Protein AF-A0A060BJ16-F1 (afdb_monomer)

Foldseek 3Di:
DPAAEEAEAQDPVVLVVVCVVCVVPPRYHYHHHDLADDPDQEADLEDEDAAHLVCQVVRADDDCRSVRSVVSSVSRHDPNHDYHYHHDDLVPVCLVVQQADPPGRGRSPSVVVD

pLDDT: mean 93.24, std 5.68, range [55.72, 98.38]

Organism: NCBI:txid156424

Mean predicted aligned error: 4.11 Å

Sequence (114 aa):
MPHRVTAVEGSPERAAVIAARCRRAQNLEIVAANAVGLPYDGRFDVVTLIGVLEYAAAFVDGPRPHERLLAEARRYLKPDGCLILAIENRMGHKYLAGLPEDHTGRPYHGINGY

Secondary structure (DSSP, 8-state):
----EEEEES-HHHHHHHHHHTTT-TTEEEEES-SSS-S----EEEEEEES-GGGHHHHS-SS-HHHHHHHHHHHTEEEEEEEEEE---TT-HHHHTTPBPTTT--BTTTTTT-

InterPro domains:
  IPR013216 Methyltransferase type 11 [PF08241] (3-85)
  IPR029063 S-adenosyl-L-methionine-dependent methyltransferase superfamily [G3DSA:3.40.50.150] (1-100)
  IPR029063 S-adenosyl-L-methionine-dependent methyltransferase superfamily [SSF53335] (2-107)

Nearest PDB structures (foldseek):
  9fcu-assembly4_D  TM=7.434E-01  e=4.708E-03  Kitasatospora cystarginea
  9fd3-assembly1_A  TM=7.444E-01  e=5.372E-03  Kitasatospora cystarginea
  9fcs-assembly2_B  TM=7.445E-01  e=6.993E-03  Kitasatospora cystarginea
  9fcq-assembly1_A  TM=7.449E-01  e=9.103E-03  Kitasatospora cystarginea
  9fcl-assembly1_A  TM=7.448E-01  e=2.614E-02  Kitasatospora cystarginea

Structure (mmCIF, N/CA/C/O backbone):
data_AF-A0A060BJ16-F1
#
_entry.id   AF-A0A060BJ16-F1
#
loop_
_atom_site.group_PDB
_atom_site.id
_atom_site.type_symbol
_atom_site.label_atom_id
_atom_site.label_alt_id
_atom_site.label_comp_id
_atom_site.label_asym_id
_atom_site.label_entity_id
_atom_site.label_seq_id
_atom_site.pdbx_PDB_ins_code
_atom_site.Cartn_x
_atom_site.Cartn_y
_ato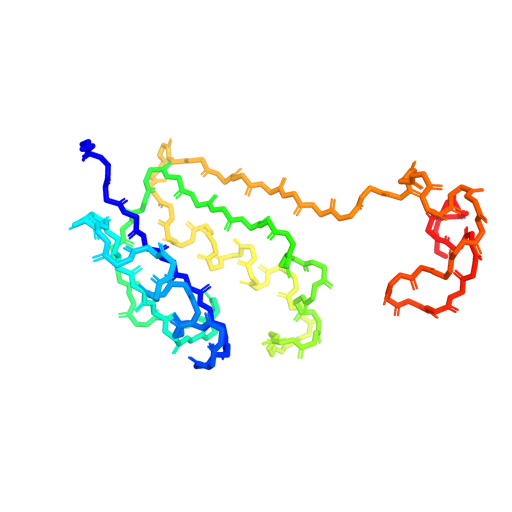m_site.Cartn_z
_atom_site.occupancy
_atom_site.B_iso_or_equiv
_atom_site.auth_seq_id
_atom_site.auth_comp_id
_atom_site.auth_asym_id
_atom_site.auth_atom_id
_atom_site.pdbx_PDB_model_num
ATOM 1 N N . MET A 1 1 ? -20.152 -6.952 10.281 1.00 55.72 1 MET A N 1
ATOM 2 C CA . MET A 1 1 ? -18.814 -7.584 10.338 1.00 55.72 1 MET A CA 1
ATOM 3 C C . MET A 1 1 ? -18.074 -6.979 11.520 1.00 55.72 1 MET A C 1
ATOM 5 O O . MET A 1 1 ? -18.120 -5.761 11.626 1.00 55.72 1 MET A O 1
ATOM 9 N N . PRO A 1 2 ? -17.472 -7.766 12.427 1.00 75.88 2 PRO A N 1
ATOM 10 C CA . PRO A 1 2 ? -16.942 -7.233 13.688 1.00 75.88 2 PRO A CA 1
ATOM 11 C C . PRO A 1 2 ? -15.585 -6.516 13.561 1.00 75.88 2 PRO A C 1
ATOM 13 O O . PRO A 1 2 ? -15.132 -5.915 14.527 1.00 75.88 2 PRO A O 1
ATOM 16 N N . HIS A 1 3 ? -14.929 -6.554 12.397 1.00 89.56 3 HIS A N 1
ATOM 17 C CA . HIS A 1 3 ? -13.591 -5.983 12.216 1.00 89.56 3 HIS A CA 1
ATOM 18 C C . HIS A 1 3 ? -13.651 -4.604 11.560 1.00 89.56 3 HIS A C 1
ATOM 20 O O . HIS A 1 3 ? -14.312 -4.439 10.535 1.00 89.56 3 HIS A O 1
ATOM 26 N N . ARG A 1 4 ? -12.944 -3.625 12.129 1.00 94.50 4 ARG A N 1
ATOM 27 C CA . ARG A 1 4 ? -12.736 -2.301 11.526 1.00 94.50 4 ARG A CA 1
ATOM 28 C C . ARG A 1 4 ? -11.566 -2.368 10.544 1.00 94.50 4 ARG A C 1
ATOM 30 O O . ARG A 1 4 ? -10.545 -2.970 10.857 1.00 94.50 4 ARG A O 1
ATOM 37 N N . VAL A 1 5 ? -11.722 -1.752 9.377 1.00 95.62 5 VAL A N 1
ATOM 38 C CA . VAL A 1 5 ? -10.714 -1.708 8.312 1.00 95.62 5 VAL A CA 1
ATOM 39 C C . VAL A 1 5 ? -10.363 -0.255 8.028 1.00 95.62 5 VAL A C 1
ATOM 41 O O . VAL A 1 5 ? -11.259 0.571 7.870 1.00 95.62 5 VAL A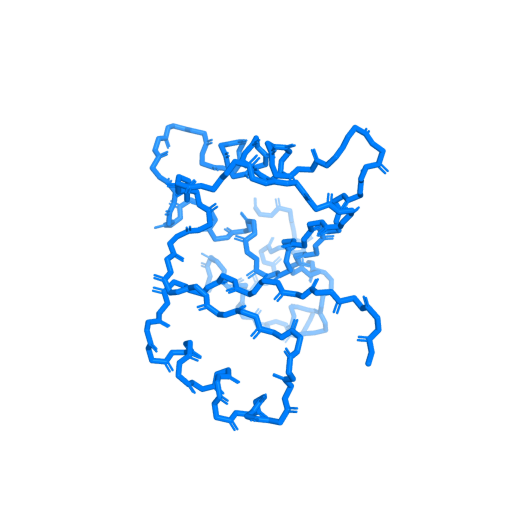 O 1
ATOM 44 N N . THR A 1 6 ? -9.071 0.036 7.916 1.00 95.44 6 THR A N 1
ATOM 45 C CA . THR A 1 6 ? -8.567 1.315 7.411 1.00 95.44 6 THR A CA 1
ATOM 46 C C . THR A 1 6 ? -7.820 1.043 6.111 1.00 95.44 6 THR A C 1
ATOM 48 O O . THR A 1 6 ? -6.825 0.323 6.108 1.00 95.44 6 THR A O 1
ATOM 51 N N . ALA A 1 7 ? -8.324 1.578 5.001 1.00 96.00 7 ALA A N 1
ATOM 52 C CA . ALA A 1 7 ? -7.673 1.520 3.699 1.00 96.00 7 ALA A CA 1
ATOM 53 C C . ALA A 1 7 ? -6.889 2.812 3.466 1.00 96.00 7 ALA A C 1
ATOM 55 O O . ALA A 1 7 ? -7.445 3.900 3.602 1.00 96.00 7 ALA A O 1
ATOM 56 N N . VAL A 1 8 ? -5.618 2.689 3.093 1.00 95.56 8 VAL A N 1
ATOM 57 C CA . VAL A 1 8 ? -4.756 3.823 2.742 1.00 95.56 8 VAL A CA 1
ATOM 58 C C . VAL A 1 8 ? -4.508 3.784 1.240 1.00 95.56 8 VAL A C 1
ATOM 60 O O . VAL A 1 8 ? -4.077 2.760 0.718 1.00 95.56 8 VAL A O 1
ATOM 63 N N . GLU A 1 9 ? -4.800 4.878 0.545 1.00 96.19 9 GLU A N 1
ATOM 64 C CA . GLU A 1 9 ? -4.638 4.992 -0.907 1.00 96.19 9 GLU A CA 1
ATOM 65 C C . GLU A 1 9 ? -3.983 6.332 -1.257 1.00 96.19 9 GLU A C 1
ATOM 67 O O . GLU A 1 9 ? -4.434 7.381 -0.811 1.00 96.19 9 GLU A O 1
ATOM 72 N N . GLY A 1 10 ? -2.925 6.307 -2.069 1.00 93.25 10 GLY A N 1
ATOM 73 C CA . GLY A 1 10 ? -2.163 7.512 -2.409 1.00 93.25 10 GLY A CA 1
ATOM 74 C C . GLY A 1 10 ? -2.880 8.450 -3.383 1.00 93.25 10 GLY A C 1
ATOM 75 O O . GLY A 1 10 ? -2.640 9.654 -3.345 1.00 93.25 10 GLY A O 1
ATOM 76 N N . SER A 1 11 ? -3.766 7.926 -4.240 1.00 94.56 11 SER A N 1
ATOM 77 C CA . SER A 1 11 ? -4.550 8.727 -5.192 1.00 94.56 11 SER A CA 1
ATOM 78 C C . SER A 1 11 ? -5.944 9.057 -4.636 1.00 94.56 11 SER A C 1
ATOM 80 O O . SER A 1 11 ? -6.740 8.143 -4.394 1.00 94.56 11 SER A O 1
ATOM 82 N N . PRO A 1 12 ? -6.307 10.347 -4.503 1.00 96.06 12 PRO A N 1
ATOM 83 C CA . PRO A 1 12 ? -7.662 10.753 -4.129 1.00 96.06 12 PRO A CA 1
ATOM 84 C C . PRO A 1 12 ? -8.744 10.184 -5.060 1.00 96.06 12 PRO A C 1
ATOM 86 O O . PRO A 1 12 ? -9.822 9.796 -4.607 1.00 96.06 12 PRO A O 1
ATOM 89 N N . GLU A 1 13 ? -8.452 10.068 -6.356 1.00 97.81 13 GLU A N 1
ATOM 90 C CA . GLU A 1 13 ? -9.359 9.500 -7.354 1.00 97.81 13 GLU A CA 1
ATOM 91 C C . GLU A 1 13 ? -9.599 8.008 -7.099 1.00 97.81 13 GLU A C 1
ATOM 93 O O . GLU A 1 13 ? -10.742 7.543 -7.098 1.00 97.81 13 GLU A O 1
ATOM 98 N N . ARG A 1 14 ? -8.537 7.242 -6.819 1.00 97.50 14 ARG A N 1
ATOM 99 C CA . ARG A 1 14 ? -8.659 5.821 -6.464 1.00 97.50 14 ARG A CA 1
ATOM 100 C C . ARG A 1 14 ? -9.352 5.636 -5.117 1.00 97.50 14 ARG A C 1
ATOM 102 O O . ARG A 1 14 ? -10.183 4.737 -4.993 1.00 97.50 14 ARG A O 1
ATOM 109 N N . ALA A 1 15 ? -9.101 6.511 -4.144 1.00 97.81 15 ALA A N 1
ATOM 110 C CA . ALA A 1 15 ? -9.809 6.507 -2.866 1.00 97.81 15 ALA A CA 1
ATOM 111 C C . ALA A 1 15 ? -11.323 6.718 -3.062 1.00 97.81 15 ALA A C 1
ATOM 113 O O . ALA A 1 15 ? -12.132 6.000 -2.466 1.00 97.81 15 ALA A O 1
ATOM 114 N N . ALA A 1 16 ? -11.722 7.617 -3.969 1.00 97.94 16 ALA A N 1
ATOM 115 C CA . ALA A 1 16 ? -13.124 7.811 -4.339 1.00 97.94 16 ALA A CA 1
ATOM 116 C C . ALA A 1 16 ? -13.737 6.559 -4.998 1.00 97.94 16 ALA A C 1
ATOM 118 O O . ALA A 1 16 ? -14.887 6.209 -4.716 1.00 97.94 16 ALA A O 1
ATOM 119 N N . VAL A 1 17 ? -12.970 5.827 -5.815 1.00 98.38 17 VAL A N 1
ATOM 120 C CA . VAL A 1 17 ? -13.403 4.534 -6.376 1.00 98.38 17 VAL A CA 1
ATOM 121 C C . VAL A 1 17 ? -13.627 3.492 -5.275 1.00 98.38 17 VAL A C 1
ATOM 123 O O . VAL A 1 17 ? -14.635 2.777 -5.318 1.00 98.38 17 VAL A O 1
ATOM 126 N N . ILE A 1 18 ? -12.743 3.414 -4.271 1.00 97.94 18 ILE A N 1
ATOM 127 C CA . ILE A 1 18 ? -12.930 2.535 -3.103 1.00 97.94 18 ILE A CA 1
ATOM 128 C C . ILE A 1 18 ? -14.227 2.915 -2.377 1.00 97.94 18 ILE A C 1
ATOM 130 O O . ILE A 1 18 ? -15.060 2.042 -2.131 1.00 97.94 18 ILE A O 1
ATOM 134 N N . ALA A 1 19 ? -14.451 4.206 -2.109 1.00 97.62 19 ALA A N 1
ATOM 135 C CA . ALA A 1 19 ? -15.653 4.693 -1.430 1.00 97.62 19 ALA A CA 1
ATOM 136 C C . ALA A 1 19 ? -16.939 4.349 -2.201 1.00 97.62 19 ALA A C 1
ATOM 138 O O . ALA A 1 19 ? -17.903 3.850 -1.620 1.00 97.62 19 ALA A O 1
ATOM 139 N N . ALA A 1 20 ? -16.950 4.535 -3.523 1.00 98.25 20 ALA A N 1
ATOM 140 C CA . ALA A 1 20 ? -18.103 4.219 -4.364 1.00 98.25 20 ALA A CA 1
ATOM 141 C C . ALA A 1 20 ? -18.417 2.709 -4.393 1.00 98.25 20 ALA A C 1
ATOM 143 O O . ALA A 1 20 ? -19.581 2.294 -4.266 1.00 98.25 20 ALA A O 1
ATOM 144 N N . ARG A 1 21 ? -17.379 1.870 -4.527 1.00 98.19 21 ARG A N 1
ATOM 145 C CA . ARG A 1 21 ? -17.509 0.403 -4.526 1.00 98.19 21 ARG A CA 1
ATOM 146 C C . ARG A 1 21 ? -17.960 -0.123 -3.166 1.00 98.19 21 ARG A C 1
ATOM 148 O O . ARG A 1 21 ? -18.850 -0.970 -3.108 1.00 98.19 21 ARG A O 1
ATOM 155 N N . CYS A 1 22 ? -17.415 0.434 -2.090 1.00 97.31 22 CYS A N 1
ATOM 156 C CA . CYS A 1 22 ? -17.644 0.003 -0.715 1.00 97.31 22 CYS A CA 1
ATOM 157 C C . CYS A 1 22 ? -18.672 0.862 0.038 1.00 97.31 22 CYS A C 1
ATOM 159 O O . CYS A 1 22 ? -18.726 0.802 1.259 1.00 97.31 22 CYS A O 1
ATOM 161 N N . ARG A 1 23 ? -19.544 1.610 -0.652 1.00 96.50 23 ARG A N 1
ATOM 162 C CA . ARG A 1 23 ? -20.489 2.577 -0.044 1.00 96.50 23 ARG A CA 1
ATOM 163 C C . ARG A 1 23 ? -21.426 2.034 1.046 1.00 96.50 23 ARG A C 1
ATOM 165 O O . ARG A 1 23 ? -22.060 2.808 1.748 1.00 96.50 23 ARG A O 1
ATOM 172 N N . ARG A 1 24 ? -21.588 0.709 1.137 1.00 96.44 24 ARG A N 1
ATOM 173 C CA . ARG A 1 24 ? -22.417 0.037 2.157 1.00 96.44 24 ARG A CA 1
ATOM 174 C C . ARG A 1 24 ? -21.602 -0.520 3.331 1.00 96.44 24 ARG A C 1
ATOM 176 O O . ARG A 1 24 ? -22.190 -1.044 4.271 1.00 96.44 24 ARG A O 1
ATOM 183 N N . ALA A 1 25 ? -20.273 -0.445 3.276 1.00 95.69 25 ALA A N 1
ATOM 184 C CA . ALA A 1 25 ? -19.392 -0.906 4.338 1.00 95.69 25 ALA A CA 1
ATOM 185 C C . ALA A 1 25 ? -19.361 0.133 5.466 1.00 95.69 25 ALA A C 1
ATOM 187 O O . ALA A 1 25 ? -18.788 1.205 5.323 1.00 95.69 25 ALA A O 1
ATOM 188 N N . GLN A 1 26 ? -19.986 -0.193 6.596 1.00 94.88 26 GLN A N 1
ATOM 189 C CA . GLN A 1 26 ? -20.034 0.683 7.776 1.00 94.88 26 GLN A CA 1
ATOM 190 C C . GLN A 1 26 ? -18.759 0.611 8.634 1.00 94.88 26 GLN A C 1
ATOM 192 O O . GLN A 1 26 ? -18.575 1.404 9.548 1.00 94.88 26 GLN A O 1
ATOM 197 N N . ASN A 1 27 ? -17.893 -0.364 8.364 1.00 95.62 27 ASN A N 1
ATOM 198 C CA . ASN A 1 27 ? -16.684 -0.676 9.122 1.00 95.62 27 ASN A CA 1
ATOM 199 C C . ASN A 1 27 ? -15.390 -0.284 8.385 1.00 95.62 27 ASN A C 1
ATOM 201 O O . ASN A 1 27 ? -14.318 -0.733 8.789 1.00 95.62 27 ASN A O 1
ATOM 205 N N . LEU A 1 28 ? -15.492 0.487 7.297 1.00 96.00 28 LEU A N 1
ATOM 206 C CA . LEU A 1 28 ? -14.371 0.889 6.453 1.00 96.00 28 LEU A CA 1
ATOM 207 C C . LEU A 1 28 ? -14.106 2.389 6.590 1.00 96.00 28 LEU A C 1
ATOM 209 O O . LEU A 1 28 ? -14.976 3.211 6.316 1.00 96.00 28 LEU A O 1
ATOM 213 N N . GLU A 1 29 ? -12.877 2.726 6.949 1.00 95.06 29 GLU A N 1
ATOM 214 C CA . GLU A 1 29 ? -12.316 4.068 6.860 1.00 95.06 29 GLU A CA 1
ATOM 215 C C . GLU A 1 29 ? -11.355 4.126 5.672 1.00 95.06 29 GLU A C 1
ATOM 217 O O . GLU A 1 29 ? -10.576 3.198 5.458 1.00 95.06 29 GLU A O 1
ATOM 222 N N . ILE A 1 30 ? -11.418 5.198 4.884 1.00 96.44 30 ILE A N 1
ATOM 223 C CA . ILE A 1 30 ? -10.556 5.397 3.716 1.00 96.44 30 ILE A CA 1
ATOM 224 C C . ILE A 1 30 ? -9.732 6.655 3.960 1.00 96.44 30 ILE A C 1
ATOM 226 O O . ILE A 1 30 ? -10.291 7.725 4.192 1.00 96.44 30 ILE A O 1
ATOM 230 N N . VAL A 1 31 ? -8.413 6.520 3.887 1.00 94.81 31 VAL A N 1
ATOM 231 C CA . VAL A 1 31 ? -7.448 7.597 4.093 1.00 94.81 31 VAL A CA 1
ATOM 232 C C . VAL A 1 31 ? -6.692 7.818 2.788 1.00 94.81 31 VAL A C 1
ATOM 234 O O . VAL A 1 31 ? -5.957 6.942 2.331 1.00 94.81 31 VAL A O 1
ATOM 237 N N . ALA A 1 32 ? -6.884 8.987 2.177 1.00 95.25 32 ALA A N 1
ATOM 238 C CA . ALA A 1 32 ? -6.155 9.380 0.977 1.00 95.25 32 ALA A CA 1
ATOM 239 C C . ALA A 1 32 ? -4.790 9.973 1.368 1.00 95.25 32 ALA A C 1
ATOM 241 O O . ALA A 1 32 ? -4.706 11.153 1.708 1.00 95.25 32 ALA A O 1
ATOM 242 N N . ALA A 1 33 ? -3.744 9.147 1.407 1.00 93.50 33 ALA A N 1
ATOM 243 C CA . ALA A 1 33 ? -2.414 9.531 1.876 1.00 93.50 33 ALA A CA 1
ATOM 244 C C . ALA A 1 33 ? -1.337 8.513 1.464 1.00 93.50 33 ALA A C 1
ATOM 246 O O . ALA A 1 33 ? -1.630 7.407 1.011 1.00 93.50 33 ALA A O 1
ATOM 247 N N . ASN A 1 34 ? -0.069 8.875 1.674 1.00 92.62 34 ASN A N 1
ATOM 248 C CA . ASN A 1 34 ? 1.039 7.927 1.609 1.00 92.62 34 ASN A CA 1
ATOM 249 C C . ASN A 1 34 ? 0.978 6.954 2.804 1.00 92.62 34 ASN A C 1
ATOM 251 O O . ASN A 1 34 ? 0.613 7.348 3.910 1.00 92.62 34 ASN A O 1
ATOM 255 N N . ALA A 1 35 ? 1.366 5.693 2.600 1.00 90.06 35 ALA A N 1
ATOM 256 C CA . ALA A 1 35 ? 1.422 4.690 3.667 1.00 90.06 35 ALA A CA 1
ATOM 257 C C . ALA A 1 35 ? 2.457 5.025 4.761 1.00 90.06 35 ALA A C 1
ATOM 259 O O . ALA A 1 35 ? 2.366 4.530 5.887 1.00 90.06 35 ALA A O 1
ATOM 260 N N . VAL A 1 36 ? 3.431 5.876 4.441 1.00 92.38 36 VAL A N 1
ATOM 261 C CA . VAL A 1 36 ? 4.477 6.323 5.356 1.00 92.38 36 VAL A CA 1
ATOM 262 C C . VAL A 1 36 ? 4.153 7.700 5.930 1.00 92.38 36 VAL A C 1
ATOM 264 O O . VAL A 1 36 ? 3.858 8.635 5.190 1.00 92.38 36 VAL A O 1
ATOM 267 N N . GLY A 1 37 ? 4.292 7.844 7.253 1.00 86.75 37 GLY A N 1
ATOM 268 C CA . GLY A 1 37 ? 4.156 9.138 7.926 1.00 86.75 37 GLY A CA 1
ATOM 269 C C . GLY A 1 37 ? 2.714 9.561 8.199 1.00 86.75 37 GLY A C 1
ATOM 270 O O . GLY A 1 37 ? 2.460 10.751 8.380 1.00 86.75 37 GLY A O 1
ATOM 271 N N . LEU A 1 38 ? 1.767 8.617 8.253 1.00 87.94 38 LEU A N 1
ATOM 272 C CA . LEU A 1 38 ? 0.419 8.933 8.716 1.00 87.94 38 LEU A CA 1
ATOM 273 C C . LEU A 1 38 ? 0.493 9.382 10.183 1.00 87.94 38 LEU A C 1
ATOM 275 O O . LEU A 1 38 ? 1.122 8.679 10.990 1.00 87.94 38 LEU A O 1
ATOM 279 N N . PRO A 1 39 ? -0.166 10.498 10.551 1.00 82.12 39 PRO A N 1
ATOM 280 C CA . PRO A 1 39 ? -0.284 10.959 11.932 1.00 82.12 39 PRO A CA 1
ATOM 281 C C . PRO A 1 39 ? -1.305 10.086 12.676 1.00 82.12 39 PRO A C 1
ATOM 283 O O . PRO A 1 39 ? -2.375 10.528 13.083 1.00 82.12 39 PRO A O 1
ATOM 286 N N . TYR A 1 40 ? -1.000 8.796 12.760 1.00 81.06 40 TYR A N 1
ATOM 287 C CA . TYR A 1 40 ? -1.833 7.764 13.342 1.00 81.06 40 TYR A CA 1
ATOM 288 C C . TYR A 1 40 ? -1.012 6.997 14.371 1.00 81.06 40 TYR A C 1
ATOM 290 O O . TYR A 1 40 ? 0.017 6.404 14.035 1.00 81.06 40 TYR A O 1
ATOM 298 N N . ASP A 1 41 ? -1.503 6.999 15.608 1.00 78.38 41 ASP A N 1
ATOM 299 C CA . ASP A 1 41 ? -0.847 6.366 16.759 1.00 78.38 41 ASP A CA 1
ATOM 300 C C . ASP A 1 41 ? -1.563 5.087 17.219 1.00 78.38 41 ASP A C 1
ATOM 302 O O . ASP A 1 41 ? -1.146 4.428 18.175 1.00 78.38 41 ASP A O 1
ATOM 306 N N . GLY A 1 42 ? -2.657 4.719 16.544 1.00 82.19 42 GLY A N 1
ATOM 307 C CA . GLY A 1 42 ? -3.339 3.456 16.792 1.00 82.19 42 GLY A CA 1
ATOM 308 C C . GLY A 1 42 ? -2.547 2.260 16.262 1.00 82.19 42 GLY A C 1
ATOM 309 O O . GLY A 1 42 ? -1.562 2.392 15.533 1.00 82.19 42 GLY A O 1
ATOM 310 N N . ARG A 1 43 ? -2.983 1.058 16.644 1.00 93.00 43 ARG A N 1
ATOM 311 C CA . ARG A 1 43 ? -2.356 -0.196 16.220 1.00 93.00 43 ARG A CA 1
ATOM 312 C C . ARG A 1 43 ? -3.391 -1.190 15.713 1.00 93.00 43 ARG A C 1
ATOM 314 O O . ARG A 1 43 ? -4.474 -1.308 16.286 1.00 93.00 43 ARG A O 1
ATOM 321 N N . PHE A 1 44 ? -3.014 -1.946 14.693 1.00 95.88 44 PHE A N 1
ATOM 322 C CA . PHE A 1 44 ? -3.825 -2.974 14.061 1.00 95.88 44 PHE A CA 1
ATOM 323 C C . PHE A 1 44 ? -3.366 -4.373 14.472 1.00 95.88 44 PHE A C 1
ATOM 325 O O . PHE A 1 44 ? -2.182 -4.621 14.713 1.00 95.88 44 PHE A O 1
ATOM 332 N N . ASP A 1 45 ? -4.326 -5.293 14.517 1.00 97.19 45 ASP A N 1
ATOM 333 C CA . ASP A 1 45 ? -4.077 -6.732 14.637 1.00 97.19 45 ASP A CA 1
ATOM 334 C C . ASP A 1 45 ? -3.445 -7.294 13.353 1.00 97.19 45 ASP A C 1
ATOM 336 O O . ASP A 1 45 ? -2.657 -8.235 13.396 1.00 97.19 45 ASP A O 1
ATOM 340 N N . VAL A 1 46 ? -3.765 -6.691 12.202 1.00 97.19 46 VAL A N 1
ATOM 341 C CA . VAL A 1 46 ? -3.229 -7.066 10.891 1.00 97.19 46 VAL A CA 1
ATOM 342 C C . VAL A 1 46 ? -2.905 -5.811 10.087 1.00 97.19 46 VAL A C 1
ATOM 344 O O . VAL A 1 46 ? -3.739 -4.914 9.976 1.00 97.19 46 VAL A O 1
ATOM 347 N N . VAL A 1 47 ? -1.717 -5.771 9.490 1.00 97.19 47 VAL A N 1
ATOM 348 C CA . VAL A 1 47 ? -1.324 -4.778 8.480 1.00 97.19 47 VAL A CA 1
ATOM 349 C C . VAL A 1 47 ? -1.056 -5.515 7.176 1.00 97.19 47 VAL A C 1
ATOM 351 O O . VAL A 1 47 ? -0.443 -6.581 7.181 1.00 97.19 47 VAL A O 1
ATOM 354 N N . THR A 1 48 ? -1.511 -4.960 6.055 1.00 97.50 48 THR A N 1
ATOM 355 C CA . THR A 1 48 ? -1.314 -5.558 4.730 1.00 97.50 48 THR A CA 1
ATOM 356 C C . THR A 1 48 ? -0.515 -4.632 3.826 1.00 97.50 48 THR A C 1
ATOM 358 O O . THR A 1 48 ? -0.872 -3.465 3.680 1.00 97.50 48 THR A O 1
ATOM 361 N N . LEU A 1 49 ? 0.501 -5.170 3.159 1.00 97.12 49 LEU A N 1
ATOM 362 C CA . LEU A 1 49 ? 1.181 -4.544 2.027 1.00 97.12 49 LEU A CA 1
ATOM 363 C C . LEU A 1 49 ? 1.027 -5.488 0.830 1.00 97.12 49 LEU A C 1
ATOM 365 O O . LEU A 1 49 ? 1.790 -6.439 0.684 1.00 97.12 49 LEU A O 1
ATOM 369 N N . ILE A 1 50 ? -0.015 -5.284 0.026 1.00 96.12 50 ILE A N 1
ATOM 370 C CA . ILE A 1 50 ? -0.339 -6.142 -1.122 1.00 96.12 50 ILE A CA 1
ATOM 371 C C . ILE A 1 50 ? -0.244 -5.290 -2.379 1.00 96.12 50 ILE A C 1
ATOM 373 O O . ILE A 1 50 ? -1.086 -4.414 -2.569 1.00 96.12 50 ILE A O 1
ATOM 377 N N . GLY A 1 51 ? 0.759 -5.543 -3.216 1.00 91.94 51 GLY A N 1
ATOM 378 C CA . GLY A 1 51 ? 1.009 -4.716 -4.394 1.00 91.94 51 GLY A CA 1
ATOM 379 C C . GLY A 1 51 ? 1.477 -3.298 -4.018 1.00 91.94 51 GLY A C 1
ATOM 380 O O . GLY A 1 51 ? 0.874 -2.313 -4.448 1.00 91.94 51 GLY A O 1
ATOM 381 N N . VAL A 1 52 ? 2.442 -3.188 -3.091 1.00 94.19 52 VAL A N 1
ATOM 382 C CA . VAL A 1 52 ? 2.873 -1.897 -2.510 1.00 94.19 52 VAL A CA 1
ATOM 383 C C . VAL A 1 52 ? 4.382 -1.841 -2.275 1.00 94.19 52 VAL A C 1
ATOM 385 O O . VAL A 1 52 ? 5.013 -0.839 -2.612 1.00 94.19 52 VAL A O 1
ATOM 388 N N . LEU A 1 53 ? 4.978 -2.870 -1.659 1.00 95.12 53 LEU A N 1
ATOM 389 C CA . LEU A 1 53 ? 6.380 -2.821 -1.217 1.00 95.12 53 LEU A CA 1
ATOM 390 C C . LEU A 1 53 ? 7.357 -2.634 -2.384 1.00 95.12 53 LEU A C 1
ATOM 392 O O . LEU A 1 53 ? 8.362 -1.936 -2.240 1.00 95.12 53 LEU A O 1
ATOM 396 N N . GLU A 1 54 ? 7.056 -3.232 -3.527 1.00 91.31 54 GLU A N 1
ATOM 397 C CA . GLU A 1 54 ? 7.806 -3.142 -4.775 1.00 91.31 54 GLU A CA 1
ATOM 398 C C . GLU A 1 54 ? 7.855 -1.710 -5.336 1.00 91.31 54 GLU A C 1
ATOM 400 O O . GLU A 1 54 ? 8.859 -1.307 -5.920 1.00 91.31 54 GLU A O 1
ATOM 405 N N . TYR A 1 55 ? 6.841 -0.889 -5.050 1.00 90.94 55 TYR A N 1
ATOM 406 C CA . TYR A 1 55 ? 6.783 0.512 -5.464 1.00 90.94 55 TYR A CA 1
ATOM 407 C C . TYR A 1 55 ? 7.405 1.477 -4.449 1.00 90.94 55 TYR A C 1
ATOM 409 O O . TYR A 1 55 ? 7.439 2.683 -4.698 1.00 90.94 55 TYR A O 1
ATOM 417 N N . ALA A 1 56 ? 7.921 0.997 -3.310 1.00 94.50 56 ALA A N 1
ATOM 418 C CA . ALA A 1 56 ? 8.423 1.888 -2.263 1.00 94.50 56 ALA A CA 1
ATOM 419 C C . ALA A 1 56 ? 9.510 2.844 -2.780 1.00 94.50 56 ALA A C 1
ATOM 421 O O . ALA A 1 56 ? 9.497 4.015 -2.418 1.00 94.50 56 ALA A O 1
ATOM 422 N N . ALA A 1 57 ? 10.395 2.396 -3.678 1.00 93.00 57 ALA A N 1
ATOM 423 C CA . ALA A 1 57 ? 11.430 3.248 -4.268 1.00 93.00 57 ALA A CA 1
ATOM 424 C C . ALA A 1 57 ? 10.889 4.436 -5.084 1.00 93.00 57 ALA A C 1
ATOM 426 O O . ALA A 1 57 ? 11.595 5.426 -5.249 1.00 93.00 57 ALA A O 1
ATOM 427 N N . ALA A 1 58 ? 9.649 4.357 -5.574 1.00 91.44 58 ALA A N 1
ATOM 428 C CA . ALA A 1 58 ? 9.004 5.439 -6.310 1.00 91.44 58 ALA A CA 1
ATOM 429 C C . ALA A 1 58 ? 8.235 6.417 -5.403 1.00 91.44 58 ALA A C 1
ATOM 431 O O . ALA A 1 58 ? 8.034 7.565 -5.791 1.00 91.44 58 ALA A O 1
ATOM 432 N N . PHE A 1 59 ? 7.790 5.981 -4.217 1.00 92.56 59 PHE A N 1
ATOM 433 C CA . PHE A 1 59 ? 6.836 6.742 -3.391 1.00 92.56 59 PHE A CA 1
ATOM 434 C C . PHE A 1 59 ? 7.287 7.008 -1.953 1.00 92.56 59 PHE A C 1
ATOM 436 O O . PHE A 1 59 ? 6.588 7.703 -1.218 1.00 92.56 59 PHE A O 1
ATOM 443 N N . VAL A 1 60 ? 8.410 6.449 -1.512 1.00 95.38 60 VAL A N 1
ATOM 444 C CA . VAL A 1 60 ? 8.923 6.620 -0.152 1.00 95.38 60 VAL A CA 1
ATOM 445 C C . VAL A 1 60 ? 10.272 7.315 -0.217 1.00 95.38 60 VAL A C 1
ATOM 447 O O . VAL A 1 60 ? 11.216 6.804 -0.806 1.00 95.38 60 VAL A O 1
ATOM 450 N N . ASP A 1 61 ? 10.377 8.467 0.440 1.00 93.56 61 ASP A N 1
ATOM 451 C CA . ASP A 1 61 ? 11.630 9.216 0.473 1.00 93.56 61 ASP A CA 1
ATOM 452 C C . ASP A 1 61 ? 12.711 8.523 1.309 1.00 93.56 61 ASP A C 1
ATOM 454 O O . ASP A 1 61 ? 12.436 7.885 2.336 1.00 93.56 61 ASP A O 1
ATOM 458 N N . GLY A 1 62 ? 13.961 8.757 0.910 1.00 93.88 62 GLY A N 1
ATOM 459 C CA . GLY A 1 62 ? 15.162 8.375 1.644 1.00 93.88 62 GLY A CA 1
ATOM 460 C C . GLY A 1 62 ? 15.976 7.264 0.973 1.00 93.88 62 GLY A C 1
ATOM 461 O O . GLY A 1 62 ? 15.553 6.669 -0.013 1.00 93.88 62 GLY A O 1
ATOM 462 N N . PRO A 1 63 ? 17.169 6.958 1.512 1.00 95.00 63 PRO A N 1
ATOM 463 C CA . PRO A 1 63 ? 18.119 6.038 0.879 1.00 95.00 63 PRO A CA 1
ATOM 464 C C . PRO A 1 63 ? 17.712 4.559 0.968 1.00 95.00 63 PRO A C 1
ATOM 466 O O . PRO A 1 63 ? 18.285 3.726 0.274 1.00 95.00 63 PRO A O 1
ATOM 469 N N . ARG A 1 64 ? 16.765 4.212 1.851 1.00 97.12 64 ARG A N 1
ATOM 470 C CA . ARG A 1 64 ? 16.300 2.833 2.092 1.00 97.12 64 ARG A CA 1
ATOM 471 C C . ARG A 1 64 ? 14.765 2.786 2.127 1.00 97.12 64 ARG A C 1
ATOM 473 O O . ARG A 1 64 ? 14.178 2.566 3.188 1.00 97.12 64 ARG A O 1
ATOM 480 N N . PRO A 1 65 ? 14.099 3.043 0.988 1.00 96.50 65 PRO A N 1
ATOM 481 C CA . PRO A 1 65 ? 12.652 3.259 0.931 1.00 96.50 65 PRO A CA 1
ATOM 482 C C . PRO A 1 65 ? 11.838 2.025 1.342 1.00 96.50 65 PRO A C 1
ATOM 484 O O . PRO A 1 65 ? 10.867 2.141 2.089 1.00 96.50 65 PRO A O 1
ATOM 487 N N . HIS A 1 66 ? 12.271 0.828 0.934 1.00 96.56 66 HIS A N 1
ATOM 488 C CA . HIS A 1 66 ? 11.615 -0.431 1.303 1.00 96.56 66 HIS A CA 1
ATOM 489 C C . HIS A 1 66 ? 11.699 -0.699 2.814 1.00 96.56 66 HIS A C 1
ATOM 491 O O . HIS A 1 66 ? 10.696 -1.033 3.443 1.00 96.56 66 HIS A O 1
ATOM 497 N N . GLU A 1 67 ? 12.873 -0.495 3.422 1.00 97.88 67 GLU A N 1
ATOM 498 C CA . GLU A 1 67 ? 13.055 -0.645 4.873 1.00 97.88 67 GLU A CA 1
ATOM 499 C C . GLU A 1 67 ? 12.217 0.370 5.650 1.00 97.88 67 GLU A C 1
ATOM 501 O O . GLU A 1 67 ? 11.609 0.022 6.661 1.00 97.88 67 GLU A O 1
ATOM 506 N N . ARG A 1 68 ? 12.138 1.613 5.160 1.00 97.19 68 ARG A N 1
ATOM 507 C CA . ARG A 1 68 ? 11.309 2.657 5.765 1.00 97.19 68 ARG A CA 1
ATOM 508 C C . ARG A 1 68 ? 9.825 2.289 5.741 1.00 97.19 68 ARG A C 1
ATOM 510 O O . ARG A 1 68 ? 9.155 2.445 6.759 1.00 97.19 68 ARG A O 1
ATOM 517 N N . LEU A 1 69 ? 9.322 1.757 4.627 1.00 97.00 69 LEU A N 1
ATOM 518 C CA . LEU A 1 69 ? 7.939 1.284 4.538 1.00 97.00 69 LEU A CA 1
ATOM 519 C C . LEU A 1 69 ? 7.670 0.105 5.486 1.00 97.00 69 LEU A C 1
ATOM 521 O O . LEU A 1 69 ? 6.648 0.091 6.170 1.00 97.00 69 LEU A O 1
ATOM 525 N N . LEU A 1 70 ? 8.589 -0.862 5.574 1.00 97.44 70 LEU A N 1
ATOM 526 C CA . LEU A 1 70 ? 8.467 -1.991 6.504 1.00 97.44 70 LEU A CA 1
ATOM 527 C C . LEU A 1 70 ? 8.506 -1.537 7.972 1.00 97.44 70 LEU A C 1
ATOM 529 O O . LEU A 1 70 ? 7.753 -2.059 8.796 1.00 97.44 70 LEU A O 1
ATOM 533 N N . ALA A 1 71 ? 9.338 -0.547 8.301 1.00 95.88 71 ALA A N 1
ATOM 534 C CA . ALA A 1 71 ? 9.393 0.045 9.635 1.00 95.88 71 ALA A CA 1
ATOM 535 C C . ALA A 1 71 ? 8.079 0.755 10.000 1.00 95.88 71 ALA A C 1
ATOM 537 O O . ALA A 1 71 ? 7.579 0.583 11.113 1.00 95.88 71 ALA A O 1
ATOM 538 N N . GLU A 1 72 ? 7.473 1.486 9.062 1.00 95.12 72 GLU A N 1
ATOM 539 C CA . GLU A 1 72 ? 6.149 2.086 9.262 1.00 95.12 72 GLU A CA 1
ATOM 540 C C . GLU A 1 72 ? 5.053 1.032 9.424 1.00 95.12 72 GLU A C 1
ATOM 542 O O . GLU A 1 72 ? 4.276 1.100 10.374 1.00 95.12 72 GLU A O 1
ATOM 547 N N . ALA A 1 73 ? 5.027 -0.003 8.580 1.00 95.88 73 ALA A N 1
ATOM 548 C CA . 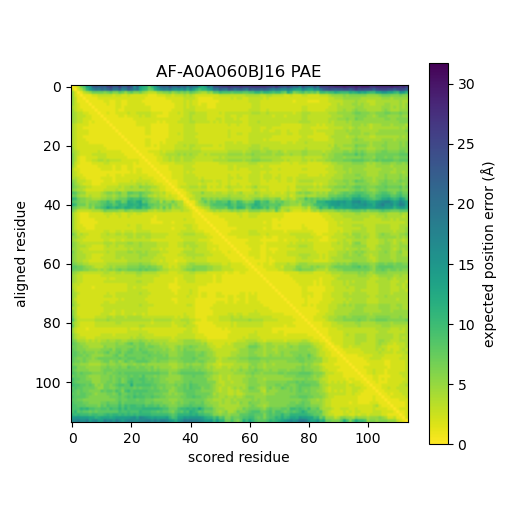ALA A 1 73 ? 4.090 -1.114 8.742 1.00 95.88 73 ALA A CA 1
ATOM 549 C C . ALA A 1 73 ? 4.222 -1.765 10.131 1.00 95.88 73 ALA A C 1
ATOM 551 O O . ALA A 1 73 ? 3.221 -2.053 10.788 1.00 95.88 73 ALA A O 1
ATOM 552 N N . ARG A 1 74 ? 5.457 -1.925 10.629 1.00 95.31 74 ARG A N 1
ATOM 553 C CA . ARG A 1 74 ? 5.727 -2.424 11.983 1.00 95.31 74 ARG A CA 1
ATOM 554 C C . ARG A 1 74 ? 5.244 -1.475 13.080 1.00 95.31 74 ARG A C 1
ATOM 556 O O . ARG A 1 74 ? 4.770 -1.966 14.110 1.00 95.31 74 ARG A O 1
ATOM 563 N N . ARG A 1 75 ? 5.358 -0.155 12.887 1.00 94.94 75 ARG A N 1
ATOM 564 C CA . ARG A 1 75 ? 4.872 0.876 13.824 1.00 94.94 75 ARG A CA 1
ATOM 565 C C . ARG A 1 75 ? 3.367 0.750 14.052 1.00 94.94 75 ARG A C 1
ATOM 567 O O . ARG A 1 75 ? 2.925 0.828 15.197 1.00 94.94 75 ARG A O 1
ATOM 574 N N . TYR A 1 76 ? 2.615 0.472 12.989 1.00 95.31 76 TYR A N 1
ATOM 575 C CA . TYR A 1 76 ? 1.166 0.290 13.044 1.00 95.31 76 TYR A CA 1
ATOM 576 C C . TYR A 1 76 ? 0.717 -1.057 13.623 1.00 95.31 76 TYR A C 1
ATOM 578 O O . TYR A 1 76 ? -0.473 -1.241 13.853 1.00 95.31 76 TYR A O 1
ATOM 586 N 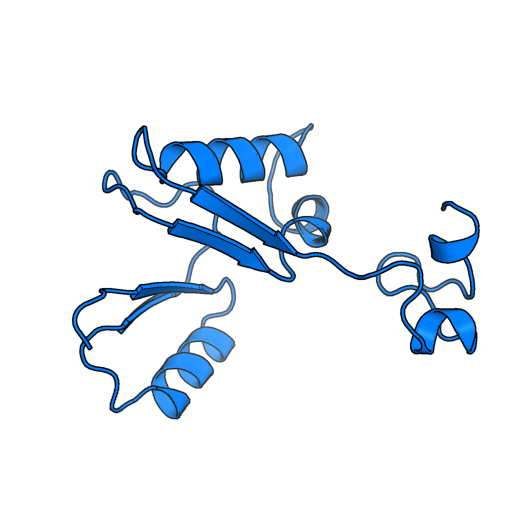N . LEU A 1 77 ? 1.613 -2.014 13.877 1.00 96.50 77 LEU A N 1
ATOM 587 C CA . LEU A 1 77 ? 1.230 -3.317 14.427 1.00 96.50 77 LEU A CA 1
ATOM 588 C C . LEU A 1 77 ? 1.159 -3.314 15.954 1.00 96.50 77 LEU A C 1
ATOM 590 O O . LEU A 1 77 ? 2.017 -2.751 16.647 1.00 96.50 77 LEU A O 1
ATOM 594 N N . LYS A 1 78 ? 0.168 -4.028 16.495 1.00 97.00 78 LYS A N 1
ATOM 5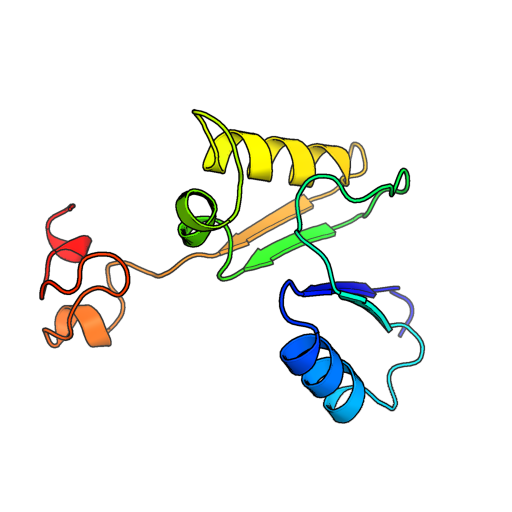95 C CA . LYS A 1 78 ? 0.185 -4.490 17.891 1.00 97.00 78 LYS A CA 1
ATOM 596 C C . LYS A 1 78 ? 1.392 -5.417 18.138 1.00 97.00 78 LYS A C 1
ATOM 598 O O . LYS A 1 78 ? 1.980 -5.917 17.176 1.00 97.00 78 LYS A O 1
ATOM 603 N N . PRO A 1 79 ? 1.819 -5.635 19.397 1.00 95.56 79 PRO A N 1
ATOM 604 C CA . PRO A 1 79 ? 2.933 -6.539 19.698 1.00 95.56 79 PRO A CA 1
ATOM 605 C C . PRO A 1 79 ? 2.767 -7.958 19.130 1.00 95.56 79 PRO A C 1
ATOM 607 O O . PRO A 1 79 ? 3.754 -8.546 18.703 1.00 95.56 79 PRO A O 1
ATOM 610 N N . ASP A 1 80 ? 1.532 -8.454 19.088 1.00 96.62 80 ASP A N 1
ATOM 611 C CA . ASP A 1 80 ? 1.088 -9.764 18.597 1.00 96.62 80 ASP A CA 1
ATOM 612 C C . ASP A 1 80 ? 0.427 -9.708 17.206 1.00 96.62 80 ASP A C 1
ATOM 614 O O . ASP A 1 80 ? -0.117 -10.703 16.728 1.00 96.62 80 ASP A O 1
ATOM 618 N N . GLY A 1 81 ? 0.467 -8.547 16.547 1.00 96.88 81 GLY A N 1
ATOM 619 C CA . GLY A 1 81 ? -0.127 -8.358 15.230 1.00 96.88 81 GLY A CA 1
ATOM 620 C C . GLY A 1 81 ? 0.678 -9.011 14.103 1.00 96.88 81 GLY A C 1
ATOM 621 O O . GLY A 1 81 ? 1.872 -9.285 14.232 1.00 96.88 81 GLY A O 1
ATOM 622 N N . CYS A 1 82 ? 0.029 -9.207 12.956 1.00 97.62 82 CYS A N 1
ATOM 623 C CA . CYS A 1 82 ? 0.621 -9.850 11.786 1.00 97.62 82 CYS A CA 1
ATOM 624 C C . CYS A 1 82 ? 0.769 -8.890 10.595 1.00 97.62 82 CYS A C 1
ATOM 626 O O . CYS A 1 82 ? -0.171 -8.182 10.231 1.00 97.62 82 CYS A O 1
ATOM 628 N N . LEU A 1 83 ? 1.943 -8.900 9.954 1.00 97.94 83 LEU A N 1
ATOM 629 C CA . LEU A 1 83 ? 2.144 -8.289 8.640 1.00 97.94 83 LEU A CA 1
ATOM 630 C C . LEU A 1 83 ? 1.873 -9.328 7.549 1.00 97.94 83 LEU A C 1
ATOM 632 O O . LEU A 1 83 ? 2.570 -10.338 7.472 1.00 97.94 83 LEU A O 1
ATOM 636 N N . ILE A 1 84 ? 0.920 -9.043 6.666 1.00 98.19 84 ILE A N 1
ATOM 637 C CA . ILE A 1 84 ? 0.705 -9.801 5.432 1.00 98.19 84 ILE A CA 1
ATOM 638 C C . ILE A 1 84 ? 1.336 -9.021 4.282 1.00 98.19 84 ILE A C 1
ATOM 640 O O . ILE A 1 84 ? 0.908 -7.912 3.961 1.00 98.19 84 ILE A O 1
ATOM 6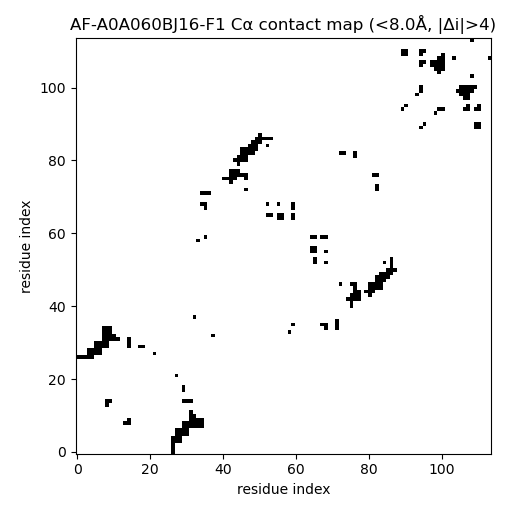44 N N . LEU A 1 85 ? 2.348 -9.613 3.657 1.00 97.00 85 LEU A N 1
ATOM 645 C CA . LEU A 1 85 ? 3.064 -9.042 2.522 1.00 97.00 85 LEU A CA 1
ATOM 646 C C . LEU A 1 85 ? 2.821 -9.902 1.279 1.00 97.00 85 LEU A C 1
ATOM 648 O O . LEU A 1 85 ? 2.990 -11.119 1.330 1.00 97.00 85 LEU A O 1
ATOM 652 N N . ALA A 1 86 ? 2.463 -9.268 0.166 1.00 95.19 86 ALA A N 1
ATOM 653 C CA . ALA A 1 86 ? 2.383 -9.921 -1.134 1.00 95.19 86 ALA A CA 1
ATOM 654 C C . ALA A 1 86 ? 2.849 -8.963 -2.236 1.00 95.19 86 ALA A C 1
ATOM 656 O O . ALA A 1 86 ? 2.393 -7.822 -2.300 1.00 95.19 86 ALA A O 1
ATOM 657 N N . ILE A 1 87 ? 3.738 -9.456 -3.096 1.00 91.56 87 ILE A N 1
ATOM 658 C CA . ILE A 1 87 ? 4.294 -8.744 -4.253 1.00 91.56 87 ILE A CA 1
ATOM 659 C C . ILE A 1 87 ? 4.214 -9.642 -5.494 1.00 91.56 87 ILE A C 1
ATOM 661 O O . ILE A 1 87 ? 3.878 -10.828 -5.391 1.00 91.56 87 ILE A O 1
ATOM 665 N N . GLU A 1 88 ? 4.531 -9.092 -6.660 1.00 88.44 88 GLU A N 1
ATOM 666 C CA . GLU A 1 88 ? 4.500 -9.780 -7.944 1.00 88.44 88 GLU A CA 1
ATOM 667 C C . GLU A 1 88 ? 5.329 -11.068 -7.910 1.00 88.44 88 GLU A C 1
ATOM 669 O O . GLU A 1 88 ? 6.514 -11.105 -7.570 1.00 88.44 88 GLU A O 1
ATOM 674 N N . ASN A 1 89 ? 4.695 -12.164 -8.321 1.00 89.25 89 ASN A N 1
ATOM 675 C CA . ASN A 1 89 ? 5.383 -13.431 -8.487 1.00 89.25 89 ASN A CA 1
ATOM 676 C C . ASN A 1 89 ? 6.254 -13.372 -9.748 1.00 89.25 89 ASN A C 1
ATOM 678 O O . ASN A 1 89 ? 5.720 -13.310 -10.856 1.00 89.25 89 ASN A O 1
ATOM 682 N N . ARG A 1 90 ? 7.578 -13.490 -9.596 1.00 88.44 90 ARG A N 1
ATOM 683 C CA . ARG A 1 90 ? 8.516 -13.576 -10.732 1.00 88.44 90 ARG A CA 1
ATOM 684 C C . ARG A 1 90 ? 8.202 -14.706 -11.719 1.00 88.44 90 ARG A C 1
ATOM 686 O O . ARG A 1 90 ? 8.546 -14.601 -12.888 1.00 88.44 90 ARG A O 1
ATOM 693 N N . MET A 1 91 ? 7.518 -15.756 -11.264 1.00 90.94 91 MET A N 1
ATOM 694 C CA . MET A 1 91 ? 7.060 -16.891 -12.075 1.00 90.94 91 MET A CA 1
ATOM 695 C C . MET A 1 91 ? 5.615 -16.728 -12.569 1.00 90.94 91 MET A C 1
ATOM 697 O O . MET A 1 91 ? 4.991 -17.698 -12.998 1.00 90.94 91 MET A O 1
ATOM 701 N N . GLY A 1 92 ? 5.038 -15.526 -12.478 1.00 92.00 92 GLY A N 1
ATOM 702 C CA . GLY A 1 92 ? 3.709 -15.241 -13.005 1.00 92.00 92 GLY A CA 1
ATOM 703 C C . GLY A 1 92 ? 3.615 -15.615 -14.485 1.00 92.00 92 GLY A C 1
ATOM 704 O O . GLY A 1 92 ? 4.527 -15.337 -15.262 1.00 92.00 92 GLY A O 1
ATOM 705 N N . HIS A 1 93 ? 2.499 -16.229 -14.888 1.00 93.75 93 HIS A N 1
ATOM 706 C CA . HIS A 1 93 ? 2.332 -16.777 -16.241 1.00 93.75 93 HIS A CA 1
ATOM 707 C C . HIS A 1 93 ? 2.607 -15.745 -17.347 1.00 93.75 93 HIS A C 1
ATOM 709 O O . HIS A 1 93 ? 3.185 -16.088 -18.374 1.00 93.75 93 HIS A O 1
ATOM 715 N N . LYS A 1 94 ? 2.278 -14.465 -17.113 1.00 93.38 94 LYS A N 1
ATOM 716 C CA . LYS A 1 94 ? 2.595 -13.385 -18.057 1.00 93.38 94 LYS A CA 1
ATOM 717 C C . LYS A 1 94 ? 4.102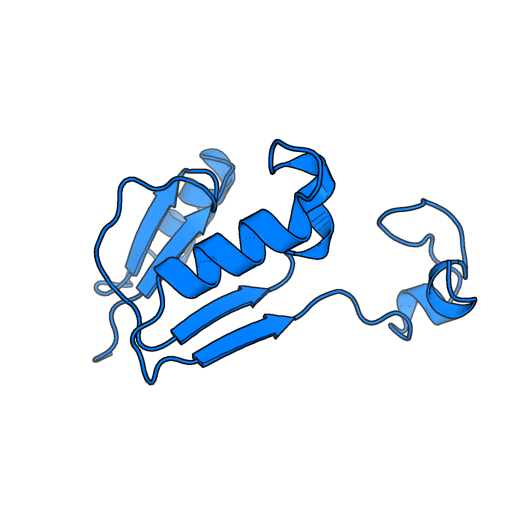 -13.242 -18.314 1.00 93.38 94 LYS A C 1
ATOM 719 O O . LYS A 1 94 ? 4.504 -13.085 -19.460 1.00 93.38 94 LYS A O 1
ATOM 724 N N . TYR A 1 95 ? 4.932 -13.363 -17.279 1.00 94.00 95 TYR A N 1
ATOM 725 C CA . TYR A 1 95 ? 6.385 -13.242 -17.401 1.0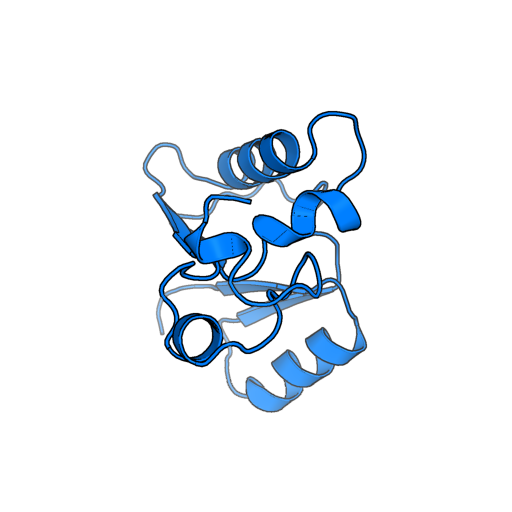0 94.00 95 TYR A CA 1
ATOM 726 C C . TYR A 1 95 ? 6.991 -14.465 -18.090 1.00 94.00 95 TYR A C 1
ATOM 728 O O . TYR A 1 95 ? 7.896 -14.323 -18.909 1.00 94.00 95 TYR A O 1
ATOM 736 N N . LEU A 1 96 ? 6.446 -15.660 -17.825 1.00 93.56 96 LEU A N 1
ATOM 737 C CA . LEU A 1 96 ? 6.826 -16.890 -18.532 1.00 93.56 96 LEU A CA 1
ATOM 738 C C . LEU A 1 96 ? 6.460 -16.837 -20.023 1.00 93.56 96 LEU A C 1
ATOM 740 O O . LEU A 1 96 ? 7.186 -17.380 -20.848 1.00 93.56 96 LEU A O 1
ATOM 744 N N . ALA A 1 97 ? 5.374 -16.144 -20.369 1.00 95.31 97 ALA A N 1
ATOM 745 C CA . ALA A 1 97 ? 4.950 -15.895 -21.745 1.00 95.31 97 ALA A CA 1
ATOM 746 C C . ALA A 1 97 ? 5.726 -14.757 -22.443 1.00 95.31 97 ALA A C 1
ATOM 748 O O . ALA A 1 97 ? 5.381 -14.380 -23.561 1.00 95.31 97 ALA A O 1
ATOM 749 N N . GLY A 1 98 ? 6.756 -14.194 -21.801 1.00 94.19 98 GLY A N 1
ATOM 750 C CA . GLY A 1 98 ? 7.605 -13.162 -22.391 1.00 94.19 98 GLY A CA 1
ATOM 751 C C . GLY A 1 98 ? 7.036 -11.746 -22.339 1.00 94.19 98 GLY A C 1
ATOM 752 O O . GLY A 1 98 ? 7.589 -10.863 -22.997 1.00 94.19 98 GLY A O 1
ATOM 753 N N . LEU A 1 99 ? 5.972 -11.487 -21.564 1.00 95.62 99 LEU A N 1
ATOM 754 C CA . LEU A 1 99 ? 5.558 -10.103 -21.325 1.00 95.62 99 LEU A CA 1
ATOM 755 C C . LEU A 1 99 ? 6.657 -9.354 -20.546 1.00 95.62 99 LEU A C 1
ATOM 757 O O . LEU A 1 99 ? 7.321 -9.960 -19.695 1.00 95.62 99 LEU A O 1
ATOM 761 N N . PRO A 1 100 ? 6.846 -8.048 -20.820 1.00 93.38 100 PRO A N 1
ATOM 762 C CA . PRO A 1 100 ? 7.762 -7.206 -20.064 1.00 93.38 100 PRO A CA 1
ATOM 763 C C . PRO A 1 100 ? 7.509 -7.275 -18.559 1.00 93.38 100 PRO A C 1
ATOM 765 O O . PRO A 1 100 ? 6.364 -7.309 -18.113 1.00 93.38 100 PRO A O 1
ATOM 768 N N . GLU A 1 101 ? 8.590 -7.290 -17.788 1.00 91.00 101 GLU A N 1
ATOM 769 C CA . GLU A 1 101 ? 8.534 -7.162 -16.336 1.00 91.00 101 GLU A CA 1
ATOM 770 C C . GLU A 1 101 ? 8.087 -5.730 -15.956 1.00 91.00 101 GLU A C 1
ATOM 772 O O . GLU A 1 101 ? 8.517 -4.764 -16.593 1.00 91.00 101 GLU A O 1
ATOM 777 N N . ASP A 1 102 ? 7.198 -5.593 -14.965 1.00 86.44 102 ASP A N 1
ATOM 778 C CA . ASP A 1 102 ? 6.447 -4.353 -14.697 1.00 86.44 102 ASP A CA 1
ATOM 779 C C . ASP A 1 102 ? 7.335 -3.187 -14.221 1.00 86.44 102 ASP A C 1
ATOM 781 O O . ASP A 1 102 ? 6.998 -2.022 -14.438 1.00 86.44 102 ASP A O 1
ATOM 785 N N . HIS A 1 103 ? 8.486 -3.476 -13.612 1.00 85.44 103 HIS A N 1
ATOM 786 C CA . HIS A 1 103 ? 9.407 -2.472 -13.071 1.00 85.44 103 HIS A CA 1
ATOM 787 C C . HIS A 1 103 ? 10.553 -2.122 -14.022 1.00 85.44 103 HIS A C 1
ATOM 789 O O . HIS A 1 103 ? 11.127 -1.036 -13.943 1.00 85.44 103 HIS A O 1
ATOM 795 N N . THR A 1 104 ? 10.913 -3.039 -14.918 1.00 87.81 104 THR A N 1
ATOM 796 C CA . THR A 1 104 ? 12.098 -2.909 -15.778 1.00 87.81 104 THR A CA 1
ATOM 797 C C . THR A 1 104 ? 11.769 -2.820 -17.264 1.00 87.81 104 THR A C 1
ATOM 799 O O . THR A 1 104 ? 12.632 -2.446 -18.059 1.00 87.81 104 THR A O 1
ATOM 802 N N . GLY A 1 105 ? 10.543 -3.164 -17.663 1.00 91.31 105 GLY A N 1
ATOM 803 C CA . GLY A 1 105 ? 10.086 -3.138 -19.052 1.00 91.31 105 GLY A CA 1
ATOM 804 C C . GLY A 1 105 ? 10.766 -4.173 -19.955 1.00 91.31 105 GLY A C 1
ATOM 805 O O . GLY A 1 105 ? 10.640 -4.095 -21.177 1.00 91.31 105 GLY A O 1
ATOM 806 N N . ARG A 1 106 ? 11.497 -5.142 -19.387 1.00 93.25 106 ARG A N 1
ATOM 807 C CA . ARG A 1 106 ? 12.272 -6.147 -20.132 1.00 93.25 106 ARG A CA 1
ATOM 808 C C . ARG A 1 106 ? 11.642 -7.540 -20.002 1.00 93.25 106 ARG A C 1
ATOM 810 O O . ARG A 1 106 ? 11.370 -7.964 -18.878 1.00 93.25 106 ARG A O 1
ATOM 817 N N . PRO A 1 107 ? 11.429 -8.280 -21.108 1.00 94.62 107 PRO A N 1
ATOM 818 C CA . PRO A 1 107 ? 10.995 -9.676 -21.054 1.00 94.62 107 PRO A CA 1
ATOM 819 C C . PRO A 1 107 ? 11.961 -10.555 -20.251 1.00 94.62 107 PRO A C 1
ATOM 821 O O . PRO A 1 107 ? 13.175 -10.368 -20.322 1.00 94.62 107 PRO A O 1
ATOM 824 N N . TYR A 1 108 ? 11.424 -11.530 -19.512 1.00 93.06 108 TYR A N 1
ATOM 825 C CA . TYR A 1 108 ? 12.167 -12.555 -18.751 1.00 93.06 108 TYR A CA 1
ATOM 826 C C . TYR A 1 108 ? 13.113 -12.060 -17.640 1.00 93.06 108 TYR A C 1
ATOM 828 O O . TYR A 1 108 ? 13.719 -12.878 -16.950 1.00 93.06 108 TYR A O 1
ATOM 836 N N . HIS A 1 109 ? 13.225 -10.753 -1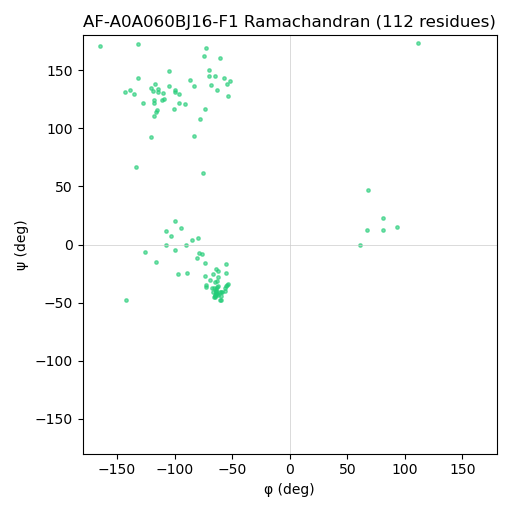7.410 1.00 92.31 109 HIS A N 1
ATOM 837 C CA . HIS A 1 109 ? 14.188 -10.170 -16.472 1.00 92.31 109 HIS A CA 1
ATOM 838 C C . HIS A 1 109 ? 13.976 -10.667 -15.031 1.00 92.31 109 HIS A C 1
ATOM 840 O O . HIS A 1 109 ? 14.900 -11.188 -14.412 1.00 92.31 109 HIS A O 1
ATOM 846 N N . GLY A 1 110 ? 12.732 -10.648 -14.534 1.00 88.19 110 GLY A N 1
ATOM 847 C CA . GLY A 1 110 ? 12.405 -11.164 -13.198 1.00 88.19 110 GLY A CA 1
ATOM 848 C C . GLY A 1 110 ? 12.654 -12.673 -13.023 1.00 88.19 110 GLY A C 1
ATOM 849 O O . GLY A 1 110 ? 13.030 -13.109 -11.934 1.00 88.19 110 GLY A O 1
ATOM 850 N N . ILE A 1 111 ? 12.501 -13.470 -14.090 1.00 90.88 111 ILE A N 1
ATOM 851 C CA . ILE A 1 111 ? 12.764 -14.924 -14.078 1.00 90.88 111 ILE A CA 1
ATOM 852 C C . ILE A 1 111 ? 14.273 -15.200 -14.022 1.00 90.88 111 ILE A C 1
ATOM 854 O O . ILE A 1 111 ? 14.699 -16.129 -13.339 1.00 90.88 111 ILE A O 1
ATOM 858 N N . ASN A 1 112 ? 15.081 -14.356 -14.670 1.00 91.50 112 ASN A N 1
ATOM 859 C CA . ASN A 1 112 ? 16.542 -14.470 -14.711 1.00 91.50 112 ASN A CA 1
ATOM 860 C C . ASN A 1 112 ? 17.253 -13.836 -13.505 1.00 91.50 112 ASN A C 1
ATOM 862 O O . ASN A 1 112 ? 18.479 -13.849 -13.446 1.00 91.50 112 ASN A O 1
ATOM 866 N N . GLY A 1 113 ? 16.500 -13.337 -12.522 1.00 84.38 113 GLY A N 1
ATOM 867 C CA . GLY A 1 113 ? 17.057 -12.809 -11.279 1.00 84.38 113 GLY A CA 1
ATOM 868 C C . GLY A 1 113 ? 17.322 -11.305 -11.261 1.00 84.38 113 GLY A C 1
ATOM 869 O O . GLY A 1 113 ? 17.960 -10.869 -10.307 1.00 84.38 113 GLY A O 1
ATOM 870 N N . TYR A 1 114 ? 16.753 -10.557 -12.217 1.00 79.38 114 TYR A N 1
ATOM 871 C CA . TYR A 1 114 ? 17.047 -9.150 -12.522 1.00 79.38 114 TYR A CA 1
ATOM 872 C C . TYR A 1 114 ? 18.468 -8.970 -13.068 1.00 79.38 114 TYR A C 1
ATOM 874 O O . TYR A 1 114 ? 19.414 -8.780 -12.277 1.00 79.38 114 TYR A O 1
#

Solvent-accessible surface area (backbone atoms only — not comparable to full-atom values): 6973 Å² total; per-residue (Å²): 126,96,66,78,44,78,47,73,29,69,44,61,70,58,39,50,51,49,48,66,75,45,69,83,52,89,44,60,46,78,43,66,37,59,86,64,84,60,99,65,89,63,64,33,68,64,43,78,38,69,76,45,65,88,49,18,77,81,76,35,83,69,100,54,16,51,60,53,48,52,51,40,54,55,65,36,34,39,99,87,34,45,81,47,77,45,68,88,59,50,80,36,68,60,34,75,71,50,38,54,33,94,89,76,68,37,54,44,35,56,68,74,70,104

Radius of gyration: 16.41 Å; Cα contacts (8 Å, |Δi|>4): 147; chains: 1; bounding box: 40×28×42 Å